Protein AF-A0A950J0L3-F1 (afdb_monomer_lite)

Foldseek 3Di:
DFWDKDKDKDKDKDWAKDWDQDPVRDIDIDTDIDMFMFIKIWTWHDDPQKIKIWMKGWGWDDDDNDIDTDIDIDIDMDGAQDKDFTWKWFADPVRDIDIHDDPDPDDDTDIHTDIDHHHDDD

pLDDT: mean 80.55, std 14.8, range [43.72, 96.62]

Structure (mmCIF, N/CA/C/O backbone):
data_AF-A0A950J0L3-F1
#
_entry.id   AF-A0A950J0L3-F1
#
loop_
_atom_site.group_PDB
_atom_site.id
_atom_site.type_symbol
_atom_site.label_atom_id
_atom_site.label_alt_id
_atom_site.label_comp_id
_atom_site.label_asym_id
_atom_site.label_entity_id
_atom_site.label_seq_id
_atom_site.pdbx_PDB_ins_code
_atom_site.Cartn_x
_atom_site.Cartn_y
_atom_site.Cartn_z
_atom_site.occupancy
_atom_site.B_iso_or_equiv
_atom_site.auth_seq_id
_atom_site.auth_comp_id
_atom_site.auth_asym_id
_atom_site.auth_atom_id
_atom_site.pdbx_PDB_model_num
ATOM 1 N N . LEU A 1 1 ? -7.884 -15.339 17.216 1.00 44.34 1 LEU A N 1
ATOM 2 C CA . LEU A 1 1 ? -6.628 -15.051 16.476 1.00 44.34 1 LEU A CA 1
ATOM 3 C C . LEU A 1 1 ? -6.185 -13.626 16.805 1.00 44.34 1 LEU A C 1
ATOM 5 O O . LEU A 1 1 ? -6.679 -12.687 16.197 1.00 44.34 1 LEU A O 1
ATOM 9 N N . ASP A 1 2 ? -5.304 -13.473 17.794 1.00 49.31 2 ASP A N 1
ATOM 10 C CA . ASP A 1 2 ? -4.727 -12.179 18.180 1.00 49.31 2 ASP A CA 1
ATOM 11 C C . ASP A 1 2 ? -3.616 -11.764 17.202 1.00 49.31 2 ASP A C 1
ATOM 13 O O . ASP A 1 2 ? -2.706 -12.541 16.918 1.00 49.31 2 ASP A O 1
ATOM 17 N N . GLY A 1 3 ? -3.679 -10.536 16.679 1.00 58.97 3 GLY A N 1
ATOM 18 C CA . GLY A 1 3 ? -2.500 -9.834 16.151 1.00 58.97 3 GLY A CA 1
ATOM 19 C C . GLY A 1 3 ? -1.854 -10.364 14.863 1.00 58.97 3 GLY A C 1
ATOM 20 O O . GLY A 1 3 ? -0.678 -10.090 14.626 1.00 58.97 3 GLY A O 1
ATOM 21 N N . ARG A 1 4 ? -2.568 -11.103 14.002 1.00 72.88 4 ARG A N 1
ATOM 22 C CA . ARG A 1 4 ? -2.010 -11.483 12.691 1.00 72.88 4 ARG A CA 1
ATOM 23 C C . ARG A 1 4 ? -1.953 -10.277 11.755 1.00 72.88 4 ARG A C 1
ATOM 25 O O . ARG A 1 4 ? -2.969 -9.639 11.493 1.00 72.88 4 ARG A O 1
ATOM 32 N N . SER A 1 5 ? -0.763 -9.991 11.233 1.00 81.00 5 SER A N 1
ATOM 33 C CA . SER A 1 5 ? -0.592 -9.020 10.157 1.00 81.00 5 SER A CA 1
ATOM 34 C C . SER A 1 5 ? -1.155 -9.560 8.845 1.00 81.00 5 SER A C 1
ATOM 36 O O . SER A 1 5 ? -0.982 -10.740 8.537 1.00 81.00 5 SER A O 1
ATOM 38 N N . GLY A 1 6 ? -1.788 -8.692 8.066 1.00 84.69 6 GLY A N 1
ATOM 39 C CA . GLY A 1 6 ? -2.261 -8.984 6.717 1.00 84.69 6 GLY A CA 1
ATOM 40 C C . GLY A 1 6 ? -1.515 -8.138 5.698 1.00 84.69 6 GLY A C 1
ATOM 41 O O . GLY A 1 6 ? -1.129 -7.008 5.990 1.00 84.69 6 GLY A O 1
ATOM 42 N N . PHE A 1 7 ? -1.310 -8.669 4.500 1.00 87.31 7 PHE A N 1
ATOM 43 C CA . PHE A 1 7 ? -0.778 -7.889 3.393 1.00 87.31 7 PHE A CA 1
ATOM 44 C C . PHE A 1 7 ? -1.393 -8.349 2.078 1.00 87.31 7 PHE A C 1
ATOM 46 O O . PHE A 1 7 ? -1.700 -9.528 1.903 1.00 87.31 7 PHE A O 1
ATOM 53 N N . ILE A 1 8 ? -1.552 -7.409 1.156 1.00 86.50 8 ILE A N 1
ATOM 54 C CA . ILE A 1 8 ? -1.894 -7.675 -0.235 1.00 86.50 8 ILE A CA 1
ATOM 55 C C . ILE A 1 8 ? -1.073 -6.734 -1.101 1.00 86.50 8 ILE A C 1
ATOM 57 O O . ILE A 1 8 ? -1.000 -5.534 -0.840 1.00 86.50 8 ILE A O 1
ATOM 61 N N . GLN A 1 9 ? -0.423 -7.279 -2.119 1.00 90.38 9 GLN A N 1
ATOM 62 C CA . GLN A 1 9 ? 0.340 -6.482 -3.062 1.00 90.38 9 GLN A CA 1
ATOM 63 C C . GLN A 1 9 ? 0.317 -7.115 -4.442 1.00 90.38 9 GLN A C 1
ATOM 65 O O . GLN A 1 9 ? 0.268 -8.335 -4.590 1.00 90.38 9 GLN A O 1
ATOM 70 N N . THR A 1 10 ? 0.392 -6.253 -5.439 1.00 93.44 10 THR A N 1
ATOM 71 C CA . THR A 1 10 ? 0.700 -6.580 -6.821 1.00 93.44 10 THR A CA 1
ATOM 72 C C . THR A 1 10 ? 1.902 -5.749 -7.242 1.00 93.44 10 THR A C 1
ATOM 74 O O . THR A 1 10 ? 2.153 -4.668 -6.703 1.00 93.44 10 THR A O 1
ATOM 77 N N . GLY A 1 11 ? 2.675 -6.245 -8.194 1.00 93.38 11 GLY A N 1
ATOM 78 C CA . GLY A 1 11 ? 3.845 -5.529 -8.657 1.00 93.38 11 GLY A CA 1
ATOM 79 C C . GLY A 1 11 ? 4.308 -6.007 -10.012 1.00 93.38 11 GLY A C 1
ATOM 80 O O . GLY A 1 11 ? 3.982 -7.104 -10.463 1.00 93.38 11 GLY A O 1
ATOM 81 N N . ILE A 1 12 ? 5.085 -5.147 -10.650 1.00 94.25 12 ILE A N 1
ATOM 82 C CA . ILE A 1 12 ? 5.799 -5.466 -11.877 1.00 94.25 12 ILE A CA 1
ATOM 83 C C . ILE A 1 12 ? 7.280 -5.198 -11.655 1.00 94.25 12 ILE A C 1
ATOM 85 O O . ILE A 1 12 ? 7.645 -4.193 -11.043 1.00 94.25 12 ILE A O 1
ATOM 89 N N . SER A 1 13 ? 8.119 -6.085 -12.179 1.00 96.00 13 SER A N 1
ATOM 90 C CA . SER A 1 13 ? 9.570 -5.931 -12.160 1.00 96.00 13 SER A CA 1
ATOM 91 C C . SER A 1 13 ? 10.060 -5.567 -13.556 1.00 96.00 13 SER A C 1
ATOM 93 O O . SER A 1 13 ? 9.627 -6.167 -14.545 1.00 96.00 13 SER A O 1
ATOM 95 N N . LYS A 1 14 ? 10.935 -4.565 -13.660 1.00 94.38 14 LYS A N 1
ATOM 96 C CA . LYS A 1 14 ? 11.547 -4.147 -14.928 1.00 94.38 14 LYS A CA 1
ATOM 97 C C . LYS A 1 14 ? 13.054 -3.942 -14.766 1.00 94.38 14 LYS A C 1
ATOM 99 O O . LYS A 1 14 ? 13.475 -3.344 -13.774 1.00 94.38 14 LYS A O 1
ATOM 104 N N . PRO A 1 15 ? 13.876 -4.360 -15.744 1.00 95.62 15 PRO A N 1
ATOM 105 C CA . PRO A 1 15 ? 15.289 -4.018 -15.757 1.00 95.62 15 PRO A CA 1
ATOM 106 C C . PRO A 1 15 ? 15.453 -2.567 -16.229 1.00 95.62 15 PRO A C 1
ATOM 108 O O . PRO A 1 15 ? 15.055 -2.217 -17.342 1.00 95.62 15 PRO A O 1
ATOM 111 N N . LEU A 1 16 ? 16.046 -1.719 -15.389 1.00 93.50 16 LEU A N 1
ATOM 112 C CA . LEU A 1 16 ? 16.384 -0.339 -15.731 1.00 93.50 16 LEU A CA 1
ATOM 113 C C . LEU A 1 16 ? 17.867 -0.240 -16.113 1.00 93.50 16 LEU A C 1
ATOM 115 O O . LEU A 1 16 ? 18.722 -0.454 -15.244 1.00 93.50 16 LEU A O 1
ATOM 119 N N . PRO A 1 17 ? 18.204 0.045 -17.385 1.00 92.75 17 PRO A N 1
ATOM 120 C CA . PRO A 1 17 ? 19.560 0.365 -17.799 1.00 92.75 17 PRO A CA 1
ATOM 121 C C . PRO A 1 17 ? 20.152 1.550 -17.039 1.00 92.75 17 PRO A C 1
ATOM 123 O O . PRO A 1 17 ? 19.492 2.551 -16.771 1.00 92.75 17 PRO A O 1
ATOM 126 N N . TRP A 1 18 ? 21.447 1.454 -16.775 1.00 93.25 18 TRP A N 1
ATOM 127 C CA . TRP A 1 18 ? 22.277 2.554 -16.312 1.00 93.25 18 TRP A CA 1
ATOM 128 C C . TRP A 1 18 ? 23.562 2.608 -17.134 1.00 93.25 18 TRP A C 1
ATOM 130 O O . TRP A 1 18 ? 24.008 1.612 -17.715 1.00 93.25 18 TRP A O 1
ATOM 140 N N . LEU A 1 19 ? 24.155 3.796 -17.185 1.00 95.19 19 LEU A N 1
ATOM 141 C CA . LEU A 1 19 ? 25.408 4.060 -17.874 1.00 95.19 19 LEU A CA 1
ATOM 142 C C . LEU A 1 19 ? 26.294 4.914 -16.970 1.00 95.19 19 LEU A C 1
ATOM 144 O O . LEU A 1 19 ? 25.818 5.871 -16.364 1.00 95.19 19 LEU A O 1
ATOM 148 N N . LEU A 1 20 ? 27.571 4.555 -16.877 1.00 96.19 20 LEU A N 1
ATOM 149 C CA . LEU A 1 20 ? 28.570 5.272 -16.092 1.00 96.19 20 LEU A CA 1
ATOM 150 C C . LEU A 1 20 ? 29.775 5.597 -16.979 1.00 96.19 20 LEU A C 1
ATOM 152 O O . LEU A 1 20 ? 30.354 4.698 -17.593 1.00 96.19 20 LEU A O 1
ATOM 156 N N . LEU A 1 21 ? 30.154 6.875 -17.031 1.00 96.56 21 LEU A N 1
ATOM 157 C CA . LEU A 1 21 ? 31.424 7.307 -17.615 1.00 96.56 21 LEU A CA 1
ATOM 158 C C . LEU A 1 21 ? 32.533 7.135 -16.579 1.00 96.56 21 LEU A C 1
ATOM 160 O O . LEU A 1 21 ? 32.416 7.628 -15.456 1.00 96.56 21 LEU A O 1
ATOM 164 N N . THR A 1 22 ? 33.611 6.451 -16.953 1.00 94.94 22 THR A N 1
ATOM 165 C CA . THR A 1 22 ? 34.785 6.326 -16.089 1.00 94.94 22 THR A CA 1
ATOM 166 C C . THR A 1 22 ? 35.700 7.542 -16.244 1.00 94.94 22 THR A C 1
ATOM 168 O O . THR A 1 22 ? 35.720 8.165 -17.310 1.00 94.94 22 THR A O 1
ATOM 171 N N . PRO A 1 23 ? 36.518 7.872 -15.229 1.00 94.56 23 PRO A N 1
ATOM 172 C CA . PRO A 1 23 ? 37.478 8.973 -15.330 1.00 94.56 23 PRO A CA 1
ATOM 173 C C . PRO A 1 23 ? 38.484 8.820 -16.484 1.00 94.56 23 PRO A C 1
ATOM 175 O O . PRO A 1 23 ? 39.024 9.810 -16.959 1.00 94.56 23 PRO A O 1
ATOM 178 N N . GLN A 1 24 ? 38.723 7.590 -16.957 1.00 95.50 24 GLN A N 1
ATOM 179 C CA . GLN A 1 24 ? 39.607 7.285 -18.089 1.00 95.50 24 GLN A CA 1
ATOM 180 C C . GLN A 1 24 ? 38.893 7.344 -19.456 1.00 95.50 24 GLN A C 1
ATOM 182 O O . GLN A 1 24 ? 39.482 6.973 -20.467 1.00 95.50 24 GLN A O 1
ATOM 187 N N . GLY A 1 25 ? 37.627 7.776 -19.504 1.00 92.88 25 GLY A N 1
ATOM 188 C CA . GLY A 1 25 ? 36.846 7.896 -20.742 1.00 92.88 25 GLY A CA 1
ATOM 189 C C . GLY A 1 25 ? 36.172 6.602 -21.212 1.00 92.88 25 GLY A C 1
ATOM 190 O O . GLY A 1 25 ? 35.652 6.546 -22.324 1.00 92.88 25 GLY A O 1
ATOM 191 N N . GLY A 1 26 ? 36.158 5.557 -20.382 1.00 96.25 26 GLY A N 1
ATOM 192 C CA . GLY A 1 26 ? 35.433 4.318 -20.656 1.00 96.25 26 GLY A CA 1
ATOM 193 C C . GLY A 1 26 ? 33.933 4.447 -20.383 1.00 96.25 26 GLY A C 1
ATOM 194 O O . GLY A 1 26 ? 33.499 5.274 -19.582 1.00 96.25 26 GLY A O 1
ATOM 195 N N . ILE A 1 27 ? 33.133 3.592 -21.026 1.00 96.62 27 ILE A N 1
ATOM 196 C CA . ILE A 1 27 ? 31.684 3.507 -20.806 1.00 96.62 27 ILE A CA 1
ATOM 197 C C . ILE A 1 27 ? 31.363 2.154 -20.178 1.00 96.62 27 ILE A C 1
ATOM 199 O O . ILE A 1 27 ? 31.524 1.116 -20.823 1.00 96.62 27 ILE A O 1
ATOM 203 N N . LEU A 1 28 ? 30.849 2.172 -18.950 1.00 96.25 28 LEU A N 1
ATOM 204 C CA . LEU A 1 28 ? 30.241 1.005 -18.317 1.00 96.25 28 LEU A CA 1
ATOM 205 C C . LEU A 1 28 ? 28.727 1.070 -18.486 1.00 96.25 28 LEU A C 1
ATOM 207 O O . LEU A 1 28 ? 28.119 2.130 -18.338 1.00 96.25 28 LEU A O 1
ATOM 211 N N . ARG A 1 29 ? 28.116 -0.070 -18.806 1.00 95.81 29 ARG A N 1
ATOM 212 C CA . ARG A 1 29 ? 26.666 -0.205 -18.947 1.00 95.81 29 ARG A CA 1
ATOM 213 C C . ARG A 1 29 ? 26.212 -1.413 -18.154 1.00 95.81 29 ARG A C 1
ATOM 215 O O . ARG A 1 29 ? 26.899 -2.431 -18.131 1.00 95.81 29 ARG A O 1
ATOM 222 N N . GLY A 1 30 ? 25.038 -1.308 -17.566 1.00 95.00 30 GLY A N 1
ATOM 223 C CA . GLY A 1 30 ? 24.390 -2.425 -16.905 1.00 95.00 30 GLY A CA 1
ATOM 224 C C . GLY A 1 30 ? 22.900 -2.185 -16.802 1.00 95.00 30 GLY A C 1
ATOM 225 O O . GLY A 1 30 ? 22.376 -1.205 -17.328 1.00 95.00 30 GLY A O 1
ATOM 226 N N . SER A 1 31 ? 22.216 -3.090 -16.120 1.00 95.56 31 SER A N 1
ATOM 227 C CA . SER A 1 31 ? 20.799 -2.957 -15.813 1.00 95.56 31 SER A CA 1
ATOM 228 C C . SER A 1 31 ? 20.532 -3.474 -14.413 1.00 95.56 31 SER A C 1
ATOM 230 O O . SER A 1 31 ? 21.010 -4.553 -14.068 1.00 95.56 31 SER A O 1
ATOM 232 N N . ASN A 1 32 ? 19.736 -2.738 -13.643 1.00 94.94 32 ASN A N 1
ATOM 233 C CA . ASN A 1 32 ? 19.278 -3.178 -12.331 1.00 94.94 32 ASN A CA 1
ATOM 234 C C . ASN A 1 32 ? 17.785 -3.472 -12.400 1.00 94.94 32 ASN A C 1
ATOM 236 O O . ASN A 1 32 ? 17.018 -2.662 -12.920 1.00 94.94 32 ASN A O 1
ATOM 240 N N . TRP A 1 33 ? 17.374 -4.619 -11.870 1.00 95.06 33 TRP A N 1
ATOM 241 C CA . TRP A 1 33 ? 15.959 -4.908 -11.691 1.00 95.06 33 TRP A CA 1
ATOM 242 C C . TRP A 1 33 ? 15.387 -3.984 -10.627 1.00 95.06 33 TRP A C 1
ATOM 244 O O . TRP A 1 33 ? 15.980 -3.789 -9.568 1.00 95.06 33 TRP A O 1
ATOM 254 N N . GLN A 1 34 ? 14.259 -3.373 -10.958 1.00 94.50 34 GLN A N 1
ATOM 255 C CA . GLN A 1 34 ? 13.515 -2.500 -10.073 1.00 94.50 34 GLN A CA 1
ATOM 256 C C . GLN A 1 34 ? 12.066 -2.958 -10.062 1.00 94.50 34 GLN A C 1
ATOM 258 O O . GLN A 1 34 ? 11.516 -3.317 -11.107 1.00 94.50 34 GLN A O 1
ATOM 263 N N . ASP A 1 35 ? 11.441 -2.858 -8.898 1.00 94.19 35 ASP A N 1
ATOM 264 C CA . ASP A 1 35 ? 10.044 -3.220 -8.709 1.00 94.19 35 ASP A CA 1
ATOM 265 C C . ASP A 1 35 ? 9.194 -1.968 -8.525 1.00 94.19 35 ASP A C 1
ATOM 267 O O . ASP A 1 35 ? 9.560 -1.040 -7.802 1.00 94.19 35 ASP A O 1
ATOM 271 N N . ALA A 1 36 ? 8.037 -1.947 -9.176 1.00 94.12 36 ALA A N 1
ATOM 272 C CA . ALA A 1 36 ? 6.963 -1.016 -8.874 1.00 94.12 36 ALA A CA 1
ATOM 273 C C . ALA A 1 36 ? 5.843 -1.799 -8.189 1.00 94.12 36 ALA A C 1
ATOM 275 O O . ALA A 1 36 ? 5.240 -2.680 -8.805 1.00 94.12 36 ALA A O 1
ATOM 276 N N . ILE A 1 37 ? 5.605 -1.496 -6.911 1.00 92.06 37 ILE A N 1
ATOM 277 C CA . ILE A 1 37 ? 4.679 -2.236 -6.052 1.00 92.06 37 ILE A CA 1
ATOM 278 C C . ILE A 1 37 ? 3.464 -1.371 -5.724 1.00 92.06 37 ILE A C 1
ATOM 280 O O . ILE A 1 37 ? 3.594 -0.232 -5.261 1.00 92.06 37 ILE A O 1
ATOM 284 N N . THR A 1 38 ? 2.283 -1.955 -5.906 1.00 88.62 38 THR A N 1
ATOM 285 C CA . THR A 1 38 ? 1.012 -1.408 -5.438 1.00 88.62 38 THR A CA 1
ATOM 286 C C . THR A 1 38 ? 0.372 -2.371 -4.448 1.00 88.62 38 THR A C 1
ATOM 288 O O . THR A 1 38 ? 0.162 -3.541 -4.757 1.00 88.62 38 THR A O 1
ATOM 291 N N . GLY A 1 39 ? 0.069 -1.908 -3.242 1.00 87.75 39 GLY A N 1
ATOM 292 C CA . GLY A 1 39 ? -0.449 -2.771 -2.189 1.00 87.75 39 GLY A CA 1
ATOM 293 C C . GLY A 1 39 ? -0.479 -2.107 -0.827 1.00 87.75 39 GLY A C 1
ATOM 294 O O . GLY A 1 39 ? -0.127 -0.937 -0.679 1.00 87.75 39 GLY A O 1
ATOM 295 N N . PHE A 1 40 ? -0.882 -2.876 0.178 1.00 86.75 40 PHE A N 1
ATOM 296 C CA . PHE A 1 40 ? -0.880 -2.441 1.563 1.00 86.75 40 PHE A CA 1
ATOM 297 C C . PHE A 1 40 ? -0.571 -3.587 2.532 1.00 86.75 40 PHE A C 1
ATOM 299 O O . PHE A 1 40 ? -0.841 -4.761 2.277 1.00 86.75 40 PHE A O 1
ATOM 306 N N . TYR A 1 41 ? -0.003 -3.210 3.668 1.00 89.19 41 TYR A N 1
ATOM 307 C CA . TYR A 1 41 ? 0.332 -4.033 4.817 1.00 89.19 41 TYR A CA 1
ATOM 308 C C . TYR A 1 41 ? -0.399 -3.480 6.038 1.00 89.19 41 TYR A C 1
ATOM 310 O O . TYR A 1 41 ? -0.481 -2.265 6.218 1.00 89.19 41 TYR A O 1
ATOM 318 N N . VAL A 1 42 ? -0.907 -4.371 6.882 1.00 89.00 42 VAL A N 1
ATOM 319 C CA . VAL A 1 42 ? -1.670 -4.040 8.085 1.00 89.00 42 VAL A CA 1
ATOM 320 C C . VAL A 1 42 ? -1.169 -4.883 9.245 1.00 89.00 42 VAL A C 1
ATOM 322 O O . VAL A 1 42 ? -1.094 -6.108 9.139 1.00 89.00 42 VAL A O 1
ATOM 325 N N . ARG A 1 43 ? -0.896 -4.248 10.383 1.00 91.00 43 ARG A N 1
ATOM 326 C CA . ARG A 1 43 ? -0.569 -4.918 11.643 1.00 91.00 43 ARG A CA 1
ATOM 3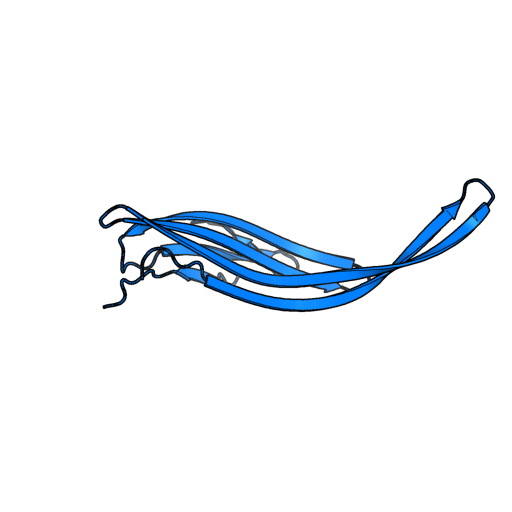27 C C . ARG A 1 43 ? -1.482 -4.417 12.765 1.00 91.00 43 ARG A C 1
ATOM 329 O O . ARG A 1 43 ? -1.228 -3.346 13.316 1.00 91.00 43 ARG A O 1
ATOM 336 N N . PRO A 1 44 ? -2.535 -5.175 13.117 1.00 88.69 44 PRO A N 1
ATOM 337 C CA . PRO A 1 44 ? -3.381 -4.846 14.254 1.00 88.69 44 PRO A CA 1
ATOM 338 C C . PRO A 1 44 ? -2.729 -5.289 15.571 1.00 88.69 44 PRO A C 1
ATOM 340 O O . PRO A 1 44 ? -2.124 -6.358 15.657 1.00 88.69 44 PRO A O 1
ATOM 343 N N . ARG A 1 45 ? -2.907 -4.492 16.623 1.00 88.69 45 ARG A N 1
ATOM 344 C CA . ARG A 1 45 ? -2.556 -4.806 18.010 1.00 88.69 45 ARG A CA 1
ATOM 345 C C . ARG A 1 45 ? -3.760 -4.525 18.896 1.00 88.69 45 ARG A C 1
ATOM 347 O O . ARG A 1 45 ? -4.302 -3.422 18.870 1.00 88.69 45 ARG A O 1
ATOM 354 N N . LEU A 1 46 ? -4.183 -5.522 19.664 1.00 88.00 46 LEU A N 1
ATOM 355 C CA . LEU A 1 46 ? -5.310 -5.389 20.583 1.00 88.00 46 LEU A CA 1
ATOM 356 C C . LEU A 1 46 ? -4.833 -4.910 21.951 1.00 88.00 46 LEU A C 1
ATOM 358 O O . LEU A 1 46 ? -3.790 -5.335 22.442 1.00 88.00 46 LEU A O 1
ATOM 362 N N . SER A 1 47 ? -5.628 -4.038 22.562 1.00 83.50 47 SER A N 1
ATOM 363 C CA . SER A 1 47 ? -5.471 -3.590 23.941 1.00 83.50 47 SER A CA 1
ATOM 364 C C . SER A 1 47 ? -6.859 -3.510 24.578 1.00 83.50 47 SER A C 1
ATOM 366 O O . SER A 1 47 ? -7.588 -2.528 24.416 1.00 83.50 47 SER A O 1
ATOM 368 N N . GLY A 1 48 ? -7.278 -4.599 25.230 1.00 85.06 48 GLY A N 1
ATOM 369 C CA . GLY A 1 48 ? -8.640 -4.742 25.749 1.00 85.06 48 GLY A CA 1
ATOM 370 C C . GLY A 1 48 ? -9.689 -4.658 24.634 1.00 85.06 48 GLY A C 1
ATOM 371 O O . GLY A 1 48 ? -9.732 -5.510 23.752 1.00 85.06 48 GLY A O 1
ATOM 372 N N . THR A 1 49 ? -10.533 -3.622 24.665 1.00 85.75 49 THR A N 1
ATOM 373 C CA . THR A 1 49 ? -11.580 -3.361 23.652 1.00 85.75 49 THR A CA 1
ATOM 374 C C . THR A 1 49 ? -11.122 -2.456 22.506 1.00 85.75 49 THR A C 1
ATOM 376 O O . THR A 1 49 ? -11.889 -2.194 21.573 1.00 85.75 49 THR A O 1
ATOM 379 N N . ARG A 1 50 ? -9.881 -1.961 22.564 1.00 87.19 50 ARG A N 1
ATOM 380 C CA . ARG A 1 50 ? -9.299 -1.092 21.543 1.00 87.19 50 ARG A CA 1
ATOM 381 C C . ARG A 1 50 ? -8.371 -1.862 20.620 1.00 87.19 50 ARG A C 1
ATOM 383 O O . ARG A 1 50 ? -7.750 -2.852 21.007 1.00 87.19 50 ARG A O 1
ATOM 390 N N . VAL A 1 51 ? -8.258 -1.360 19.399 1.00 88.50 51 VAL A N 1
ATOM 391 C CA . VAL A 1 51 ? -7.321 -1.840 18.394 1.00 88.50 51 VAL A CA 1
ATOM 392 C C . VAL A 1 51 ? -6.480 -0.677 17.886 1.00 88.50 51 VAL A C 1
ATOM 394 O O . VAL A 1 51 ? -7.007 0.362 17.496 1.00 88.50 51 VAL A O 1
ATOM 397 N N . ILE A 1 52 ? -5.167 -0.874 17.896 1.00 88.88 52 ILE A N 1
ATOM 398 C CA . ILE A 1 52 ? -4.193 -0.008 17.238 1.00 88.88 52 ILE A CA 1
ATOM 399 C C . ILE A 1 52 ? -3.798 -0.709 15.942 1.00 88.88 52 ILE A C 1
ATOM 401 O O . ILE A 1 52 ? -3.409 -1.875 15.963 1.00 88.88 52 ILE A O 1
ATOM 405 N N . VAL A 1 53 ? -3.918 -0.029 14.811 1.00 87.44 53 VAL A N 1
ATOM 406 C CA . VAL A 1 53 ? -3.644 -0.579 13.485 1.00 87.44 53 VAL A CA 1
ATOM 407 C C . VAL A 1 53 ? -2.529 0.223 12.842 1.00 87.44 53 VAL A C 1
ATOM 409 O O . VAL A 1 53 ? -2.706 1.391 12.510 1.00 87.44 53 VAL A O 1
ATOM 412 N N . GLU A 1 54 ? -1.387 -0.424 12.644 1.00 89.19 54 GLU A N 1
ATOM 413 C CA . GLU A 1 54 ? -0.308 0.110 11.816 1.00 89.19 54 GLU A CA 1
ATOM 414 C C . GLU A 1 54 ? -0.579 -0.280 10.359 1.00 89.19 54 GLU A C 1
ATOM 416 O O . GLU A 1 54 ? -0.809 -1.457 10.066 1.00 89.19 54 GLU A O 1
ATOM 421 N N . LEU A 1 55 ? -0.561 0.689 9.450 1.00 86.31 55 LEU A N 1
ATOM 422 C CA . LEU A 1 55 ? -0.799 0.499 8.024 1.00 86.31 55 LEU A CA 1
ATOM 423 C C . LEU A 1 55 ? 0.352 1.091 7.219 1.00 86.31 55 LEU A C 1
ATOM 425 O O . LEU A 1 55 ? 0.728 2.239 7.430 1.00 86.31 55 LEU A O 1
ATOM 429 N N . ALA A 1 56 ? 0.852 0.331 6.249 1.00 88.06 56 ALA A N 1
ATOM 430 C CA . ALA A 1 56 ? 1.721 0.845 5.201 1.00 88.06 56 ALA A CA 1
ATOM 431 C C . ALA A 1 56 ? 1.096 0.572 3.831 1.00 88.06 56 ALA A C 1
ATOM 433 O O . ALA A 1 56 ? 0.624 -0.533 3.589 1.00 88.06 56 ALA A O 1
ATOM 434 N N . ALA A 1 57 ? 1.093 1.549 2.932 1.00 85.44 57 ALA A N 1
ATOM 435 C CA . ALA A 1 57 ? 0.577 1.417 1.575 1.00 85.44 57 ALA A CA 1
ATOM 436 C C . ALA A 1 57 ? 1.590 1.936 0.553 1.00 85.44 57 ALA A C 1
ATOM 438 O O . ALA A 1 57 ? 2.390 2.827 0.834 1.00 85.44 57 ALA A O 1
ATOM 439 N N . SER A 1 58 ? 1.556 1.370 -0.644 1.00 87.56 58 SER A N 1
ATOM 440 C CA . SER A 1 58 ? 2.376 1.777 -1.779 1.00 87.56 58 SER A CA 1
ATOM 441 C C . SER A 1 58 ? 1.504 1.802 -3.022 1.00 87.56 58 SER A C 1
ATOM 443 O O . SER A 1 58 ? 0.694 0.900 -3.219 1.00 87.56 58 SER A O 1
ATOM 445 N N . GLN A 1 59 ? 1.684 2.810 -3.866 1.00 87.06 59 GLN A N 1
ATOM 446 C CA . GLN A 1 59 ? 1.117 2.872 -5.207 1.00 87.06 59 GLN A CA 1
ATOM 447 C C . GLN A 1 59 ? 2.217 3.363 -6.137 1.00 87.06 59 GLN A C 1
ATOM 449 O O . GLN A 1 59 ? 2.561 4.545 -6.152 1.00 87.06 59 GLN A O 1
ATOM 454 N N . GLN A 1 60 ? 2.831 2.432 -6.859 1.00 90.12 60 GLN A N 1
ATOM 455 C CA . GLN A 1 60 ? 3.971 2.707 -7.723 1.00 90.12 60 GLN A CA 1
ATOM 456 C C . GLN A 1 60 ? 3.739 2.129 -9.109 1.00 90.12 60 GLN A C 1
ATOM 458 O O . GLN A 1 60 ? 3.172 1.049 -9.267 1.00 90.12 60 GLN A O 1
ATOM 463 N N . ALA A 1 61 ? 4.251 2.837 -10.109 1.00 90.94 61 ALA A N 1
ATOM 464 C CA . ALA A 1 61 ? 4.204 2.434 -11.501 1.00 90.94 61 ALA A CA 1
ATOM 465 C C . ALA A 1 61 ? 5.487 2.845 -12.235 1.00 90.94 61 ALA A C 1
ATOM 467 O O . ALA A 1 61 ? 6.226 3.742 -11.816 1.00 90.94 61 ALA A O 1
ATOM 468 N N . PHE A 1 62 ? 5.732 2.193 -13.370 1.00 92.94 62 PHE A N 1
ATOM 469 C CA . PHE A 1 62 ? 6.764 2.607 -14.313 1.00 92.94 62 PHE A CA 1
ATOM 470 C C . PHE A 1 62 ? 6.171 3.484 -15.411 1.00 92.94 62 PHE A C 1
ATOM 472 O O . PHE A 1 62 ? 5.242 3.070 -16.102 1.00 92.94 62 PHE A O 1
ATOM 479 N N . THR A 1 63 ? 6.787 4.637 -15.637 1.00 89.56 63 THR A N 1
ATOM 480 C CA . THR A 1 63 ? 6.562 5.494 -16.801 1.00 89.56 63 THR A CA 1
ATOM 481 C C . THR A 1 63 ? 7.857 5.516 -17.609 1.00 89.56 63 THR A C 1
ATOM 483 O O . THR A 1 63 ? 8.839 6.151 -17.229 1.00 89.56 63 THR A O 1
ATOM 486 N N . GLY A 1 64 ? 7.897 4.742 -18.697 1.00 88.06 64 GLY A N 1
ATOM 487 C CA . GLY A 1 64 ? 9.131 4.512 -19.451 1.00 88.06 64 GLY A CA 1
ATOM 488 C C . GLY A 1 64 ? 10.210 3.838 -18.594 1.00 88.06 64 GLY A C 1
ATOM 489 O O . GLY A 1 64 ? 9.987 2.760 -18.043 1.00 88.06 64 GLY A O 1
ATOM 490 N N . GLN A 1 65 ? 11.367 4.491 -18.495 1.00 87.94 65 GLN A N 1
ATOM 491 C CA . GLN A 1 65 ? 12.527 4.078 -17.692 1.00 87.94 65 GLN A CA 1
ATOM 492 C C . GLN A 1 65 ? 12.469 4.576 -16.241 1.00 87.94 65 GLN A C 1
ATOM 494 O O . GLN A 1 65 ? 13.385 4.325 -15.466 1.00 87.94 65 GLN A O 1
ATOM 499 N N . GLN A 1 66 ? 11.417 5.299 -15.857 1.00 86.81 66 GLN A N 1
ATOM 500 C CA . GLN A 1 66 ? 11.339 5.936 -14.552 1.00 86.81 66 GLN A CA 1
ATOM 501 C C . GLN A 1 66 ? 10.260 5.279 -13.696 1.00 86.81 66 GLN A C 1
ATOM 503 O O 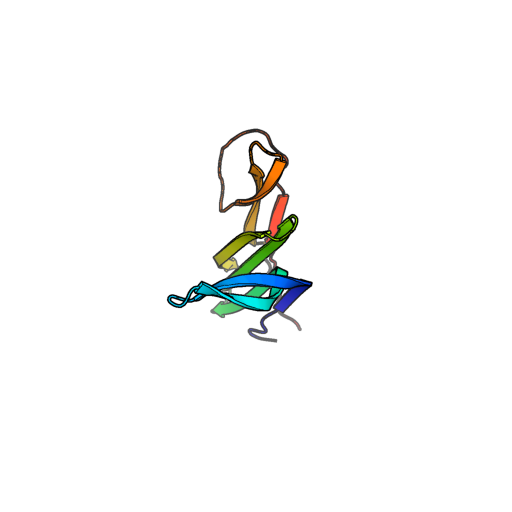. GLN A 1 66 ? 9.132 5.058 -14.137 1.00 86.81 66 GLN A O 1
ATOM 508 N N . ARG A 1 67 ? 10.605 4.970 -12.447 1.00 90.12 67 ARG A N 1
ATOM 509 C CA . ARG A 1 67 ? 9.644 4.539 -11.431 1.00 90.12 67 ARG A CA 1
ATOM 510 C C . ARG A 1 67 ? 9.111 5.768 -10.710 1.00 90.12 67 ARG A C 1
ATOM 512 O O . ARG A 1 67 ? 9.891 6.619 -10.293 1.00 90.12 67 ARG A O 1
ATOM 519 N N . SER A 1 68 ? 7.799 5.855 -10.550 1.00 87.75 68 SER A N 1
ATOM 520 C CA . SER A 1 68 ? 7.148 6.936 -9.809 1.00 87.75 68 SER A CA 1
ATOM 521 C C . SER A 1 68 ? 5.997 6.390 -8.976 1.00 87.75 68 SER A C 1
ATOM 523 O O . SER A 1 68 ? 5.469 5.316 -9.268 1.00 87.75 68 SER A O 1
ATOM 525 N N . GLY A 1 69 ? 5.621 7.106 -7.923 1.00 83.69 69 GLY A N 1
ATOM 526 C CA . GLY A 1 69 ? 4.542 6.685 -7.043 1.00 83.69 69 GLY A CA 1
ATOM 527 C C . GLY A 1 69 ? 4.617 7.315 -5.665 1.00 83.69 69 GLY A C 1
ATOM 528 O O . GLY A 1 69 ? 5.541 8.071 -5.368 1.00 83.69 69 GLY A O 1
ATOM 529 N N . SER A 1 70 ? 3.655 6.951 -4.829 1.00 81.56 70 SER A N 1
ATOM 530 C CA . SER A 1 70 ? 3.551 7.383 -3.439 1.00 81.56 70 SER A CA 1
ATOM 531 C C . SER A 1 70 ? 3.600 6.186 -2.499 1.00 81.56 70 SER A C 1
ATOM 533 O O . SER A 1 70 ? 3.134 5.094 -2.830 1.00 81.56 70 SER A O 1
ATOM 535 N N . GLN A 1 71 ? 4.148 6.403 -1.310 1.00 83.62 71 GLN A N 1
ATOM 536 C CA . GLN A 1 71 ? 4.108 5.451 -0.207 1.00 83.62 71 GLN A CA 1
ATOM 537 C C . GLN A 1 71 ? 3.562 6.155 1.029 1.00 83.62 71 GLN A C 1
ATOM 539 O O . GLN A 1 71 ? 3.757 7.357 1.203 1.00 83.62 71 GLN A O 1
ATOM 544 N N . LEU A 1 72 ? 2.884 5.397 1.878 1.00 80.56 72 LEU A N 1
ATOM 545 C CA . LEU A 1 72 ? 2.263 5.876 3.102 1.00 80.56 72 LEU A CA 1
ATOM 546 C C . LEU A 1 72 ? 2.569 4.900 4.234 1.00 80.56 72 LEU A C 1
ATOM 548 O O . LEU A 1 72 ? 2.530 3.691 4.027 1.00 80.56 72 LEU A O 1
ATOM 552 N N . SER A 1 73 ? 2.819 5.423 5.432 1.00 86.25 73 SER A N 1
ATOM 553 C CA . SER A 1 73 ? 2.820 4.654 6.675 1.00 86.25 73 SER A CA 1
ATOM 554 C C . SER A 1 73 ? 2.089 5.456 7.744 1.00 86.25 73 SER A C 1
ATOM 556 O O . SER A 1 73 ? 2.407 6.623 7.955 1.00 86.25 73 SER A O 1
ATOM 558 N N . THR A 1 74 ? 1.111 4.850 8.407 1.00 82.12 74 THR A N 1
ATOM 559 C CA . THR A 1 74 ? 0.275 5.509 9.414 1.00 82.12 74 THR A CA 1
ATOM 560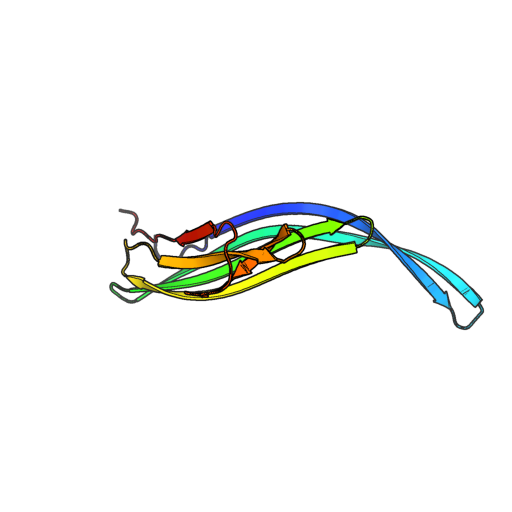 C C . THR A 1 74 ? -0.135 4.535 10.513 1.00 82.12 74 THR A C 1
ATOM 562 O O . THR A 1 74 ? -0.092 3.318 10.330 1.00 82.12 74 THR A O 1
ATOM 565 N N . THR A 1 75 ? -0.557 5.078 11.649 1.00 86.69 75 THR A N 1
ATOM 566 C CA . THR A 1 75 ? -1.104 4.313 12.768 1.00 86.69 75 THR A CA 1
ATOM 567 C C . THR A 1 75 ? -2.438 4.923 13.157 1.00 86.69 75 THR A C 1
ATOM 569 O O . THR A 1 75 ? -2.506 6.113 13.458 1.00 86.69 75 THR A O 1
ATOM 572 N N . V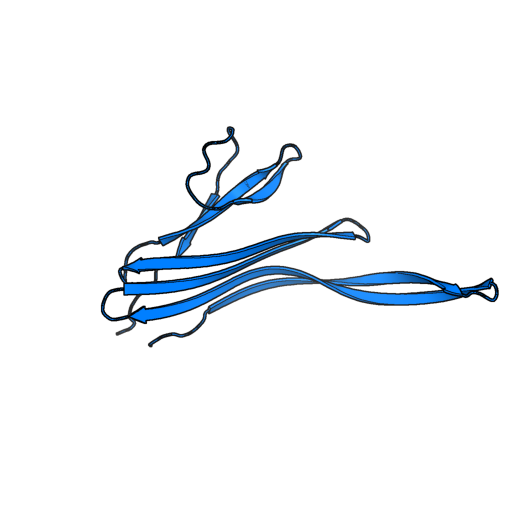AL A 1 76 ? -3.491 4.111 13.170 1.00 86.00 76 VAL A N 1
ATOM 573 C CA . VAL A 1 76 ? -4.829 4.521 13.613 1.00 86.00 76 VAL A CA 1
ATOM 574 C C . VAL A 1 76 ? -5.256 3.720 14.831 1.00 86.00 76 VAL A C 1
ATOM 576 O O . VAL A 1 76 ? -4.851 2.573 15.006 1.00 86.00 76 VAL A O 1
ATOM 579 N N . GLU A 1 77 ? -6.089 4.313 15.675 1.00 87.94 77 GLU A N 1
ATOM 580 C CA . GLU A 1 77 ? -6.657 3.657 16.849 1.00 87.94 77 GLU A CA 1
ATOM 581 C C . GLU A 1 77 ? -8.179 3.748 16.799 1.00 87.94 77 GLU A C 1
ATOM 583 O O . GLU A 1 77 ? -8.744 4.774 16.423 1.00 87.94 77 GLU A O 1
ATOM 588 N N . GLY A 1 78 ? -8.849 2.684 17.227 1.00 89.19 78 GLY A N 1
ATOM 589 C CA . GLY A 1 78 ? -10.273 2.740 17.512 1.00 89.19 78 GLY A CA 1
ATOM 590 C C . GLY A 1 78 ? -10.769 1.494 18.222 1.00 89.19 78 GLY A C 1
ATOM 591 O O . GLY A 1 78 ? -10.009 0.807 18.907 1.00 89.19 78 GLY A O 1
ATOM 592 N N . ARG A 1 79 ? -12.066 1.215 18.110 1.00 90.38 79 ARG A N 1
ATOM 593 C CA . ARG A 1 79 ? -12.691 0.085 18.803 1.00 90.38 79 ARG A CA 1
ATOM 594 C C . ARG A 1 79 ? -12.707 -1.160 17.933 1.00 90.38 79 ARG A C 1
ATOM 596 O O . ARG A 1 79 ? -12.873 -1.097 16.715 1.00 90.38 79 ARG A O 1
ATOM 603 N N . LEU A 1 80 ? -12.573 -2.313 18.581 1.00 87.44 80 LEU A N 1
ATOM 604 C CA . LEU A 1 80 ? -12.734 -3.598 17.914 1.00 87.44 80 LEU A CA 1
ATOM 605 C C . LEU A 1 80 ? -14.141 -3.707 17.308 1.00 87.44 80 LEU A C 1
ATOM 607 O O . LEU A 1 80 ? -15.136 -3.419 17.968 1.00 87.44 80 LEU A O 1
ATOM 611 N N . GLY A 1 81 ? -14.229 -4.146 16.054 1.00 86.62 81 GLY A N 1
ATOM 612 C CA . GLY A 1 81 ? -15.499 -4.313 15.355 1.00 86.62 81 GLY A CA 1
ATOM 613 C C . GLY A 1 81 ? -16.075 -3.036 14.739 1.00 86.62 81 GLY A C 1
ATOM 614 O O . GLY A 1 81 ? -17.075 -3.151 14.027 1.00 86.62 81 GLY A O 1
ATOM 615 N N . GLU A 1 82 ? -15.455 -1.871 14.923 1.00 88.50 82 GLU A N 1
ATOM 616 C CA . GLU A 1 82 ? -15.811 -0.635 14.217 1.00 88.50 82 GLU A CA 1
ATOM 617 C C . GLU A 1 82 ? -14.982 -0.472 12.931 1.00 88.50 82 GLU A C 1
ATOM 619 O O . GLU A 1 82 ? -13.899 -1.045 12.780 1.00 88.50 82 GLU A O 1
ATOM 624 N N . TRP A 1 83 ? -15.525 0.277 11.972 1.00 88.12 83 TRP A N 1
ATOM 625 C CA . TRP A 1 83 ? -14.772 0.711 10.797 1.00 88.12 83 TRP A CA 1
ATOM 626 C C . TRP A 1 83 ? -13.879 1.889 11.176 1.00 88.12 83 TRP A C 1
ATOM 628 O O . TRP A 1 83 ? -14.345 2.834 11.806 1.00 88.12 83 TRP A O 1
ATOM 638 N N . LEU A 1 84 ? -12.619 1.832 10.760 1.00 82.62 84 LEU A N 1
ATOM 639 C CA . LEU A 1 84 ? -11.631 2.887 10.947 1.00 82.62 84 LEU A CA 1
ATOM 640 C C . LEU A 1 84 ? -11.244 3.442 9.579 1.00 82.62 84 LEU A C 1
ATOM 642 O O . LEU A 1 84 ? -10.852 2.675 8.695 1.00 82.62 84 LEU A O 1
ATOM 646 N N . ASP A 1 85 ? -11.341 4.757 9.415 1.00 78.12 85 ASP A N 1
ATOM 647 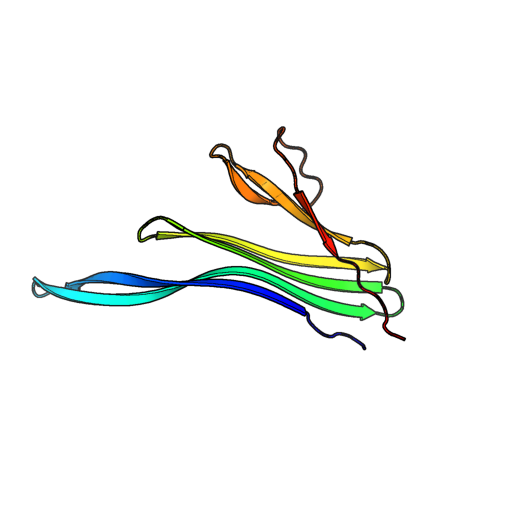C CA . ASP A 1 85 ? -10.804 5.454 8.248 1.00 78.12 85 ASP A CA 1
ATOM 648 C C . ASP A 1 85 ? -9.287 5.575 8.412 1.00 78.12 85 ASP A C 1
ATOM 650 O O . ASP A 1 85 ? -8.802 6.044 9.443 1.00 78.12 85 ASP A O 1
ATOM 654 N N . VAL A 1 86 ? -8.528 5.108 7.419 1.00 72.62 86 VAL A N 1
ATOM 655 C CA . VAL A 1 86 ? -7.064 4.961 7.548 1.00 72.62 86 VAL A CA 1
ATOM 656 C C . VAL A 1 86 ? -6.312 5.822 6.542 1.00 72.62 86 VAL A C 1
ATOM 658 O O . VAL A 1 86 ? -5.240 6.342 6.844 1.00 72.62 86 VAL A O 1
ATOM 661 N N . ALA A 1 87 ? -6.887 5.995 5.355 1.00 67.44 87 ALA A N 1
ATOM 662 C CA . ALA A 1 87 ? -6.381 6.864 4.304 1.00 67.44 87 ALA A CA 1
ATOM 663 C C . ALA A 1 87 ? -7.528 7.246 3.361 1.00 67.44 87 ALA A C 1
ATOM 665 O O . ALA A 1 87 ? -8.527 6.532 3.266 1.00 67.44 87 ALA A O 1
ATOM 666 N N . SER A 1 88 ? -7.372 8.335 2.625 1.00 65.50 88 SER A N 1
ATOM 667 C CA . SER A 1 88 ? -8.139 8.614 1.413 1.00 65.50 88 SER A CA 1
ATOM 668 C C . SER A 1 88 ? -7.195 8.644 0.212 1.00 65.50 88 SER A C 1
ATOM 670 O O . SER A 1 88 ? -5.981 8.686 0.372 1.00 65.50 88 SER A O 1
ATOM 672 N N . THR A 1 89 ? -7.713 8.563 -1.003 1.00 63.03 89 THR A N 1
ATOM 673 C CA . THR A 1 89 ? -6.973 8.871 -2.224 1.00 63.03 89 THR A CA 1
ATOM 674 C C . THR A 1 89 ? -7.663 10.042 -2.909 1.00 63.03 89 THR A C 1
ATOM 676 O O . THR A 1 89 ? -8.892 10.107 -2.950 1.00 63.03 89 THR A O 1
ATOM 679 N N . GLY A 1 90 ? -6.880 11.003 -3.387 1.00 63.56 90 GLY A N 1
ATOM 680 C CA . GLY A 1 90 ? -7.332 12.104 -4.235 1.00 63.56 90 GLY A CA 1
ATOM 681 C C . GLY A 1 90 ? -6.590 12.084 -5.566 1.00 63.56 90 GLY A C 1
ATOM 682 O O . GLY A 1 90 ? -5.667 11.293 -5.744 1.00 63.56 90 GLY A O 1
ATOM 683 N N . GLN A 1 91 ? -6.975 12.940 -6.507 1.00 61.94 91 GLN A N 1
ATOM 684 C CA . GLN A 1 91 ? -6.211 13.141 -7.741 1.00 61.94 91 GLN A CA 1
ATOM 685 C C . GLN A 1 91 ? -5.492 14.484 -7.682 1.00 61.94 91 GLN A C 1
ATOM 687 O O . GLN A 1 91 ? -6.071 15.470 -7.222 1.00 61.94 91 GLN A O 1
ATOM 692 N N . ASP A 1 92 ? -4.243 14.516 -8.139 1.00 64.56 92 ASP A N 1
ATOM 693 C CA . ASP A 1 92 ? -3.533 15.772 -8.374 1.00 64.56 92 ASP A CA 1
ATOM 694 C C . ASP A 1 92 ? -4.044 16.481 -9.645 1.00 64.56 92 ASP A C 1
ATOM 696 O O . ASP A 1 92 ? -4.874 15.956 -10.391 1.00 64.56 92 ASP A O 1
ATOM 700 N N . GLU A 1 93 ? -3.547 17.692 -9.911 1.00 57.34 93 GLU A N 1
ATOM 701 C CA . GLU A 1 93 ? -3.941 18.516 -11.068 1.00 57.34 93 GLU A CA 1
ATOM 702 C C . GLU A 1 93 ? -3.676 17.840 -12.430 1.00 57.34 93 GLU A C 1
ATOM 704 O O . GLU A 1 93 ? -4.205 18.271 -13.453 1.00 57.34 93 GLU A O 1
ATOM 709 N N . GLN A 1 94 ? -2.872 16.773 -12.454 1.00 64.31 94 GLN A N 1
ATOM 710 C CA . GLN A 1 94 ? -2.518 15.999 -13.644 1.00 64.31 94 GLN A CA 1
ATOM 711 C C . GLN A 1 94 ? -3.319 14.689 -13.745 1.00 64.31 94 GLN A C 1
ATOM 713 O O . GLN A 1 94 ? -3.074 13.884 -14.645 1.00 64.31 94 GLN A O 1
ATOM 718 N N . GLY A 1 95 ? -4.279 14.467 -12.840 1.00 62.09 95 GLY A N 1
ATOM 719 C CA . GLY A 1 95 ? -5.128 13.279 -12.804 1.00 62.09 95 GLY A CA 1
ATOM 720 C C . GLY A 1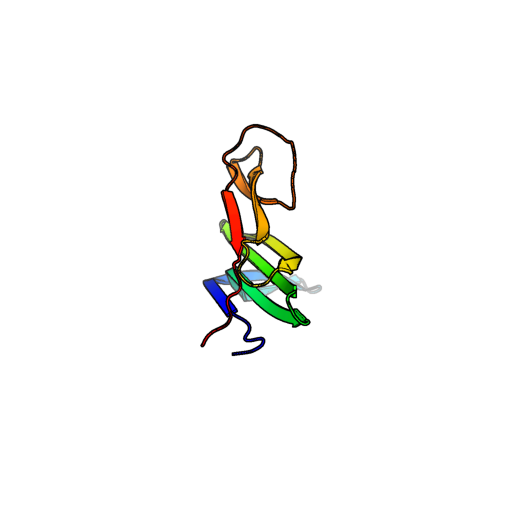 95 ? -4.446 12.038 -12.223 1.00 62.09 95 GLY A C 1
ATOM 721 O O . GLY A 1 95 ? -4.967 10.935 -12.389 1.00 62.09 95 GLY A O 1
ATOM 722 N N . ARG A 1 96 ? -3.290 12.168 -11.555 1.00 64.44 96 ARG A N 1
ATOM 723 C CA . ARG A 1 96 ? -2.639 11.036 -10.878 1.00 64.44 96 ARG A CA 1
ATOM 724 C C . ARG A 1 96 ? -3.256 10.825 -9.502 1.00 64.44 96 ARG A C 1
ATOM 726 O O . ARG A 1 96 ? -3.331 11.745 -8.690 1.00 64.44 96 ARG A O 1
ATOM 733 N N . GLU A 1 97 ? -3.648 9.586 -9.224 1.00 64.19 97 GLU A N 1
ATOM 734 C CA . GLU A 1 97 ? -4.098 9.175 -7.893 1.00 64.19 97 GLU A CA 1
ATOM 735 C C . GLU A 1 97 ? -2.955 9.305 -6.871 1.00 64.19 97 GLU A C 1
ATOM 737 O O . GLU A 1 97 ? -1.833 8.854 -7.106 1.00 64.19 97 GLU A O 1
ATOM 742 N N . THR A 1 98 ? -3.249 9.945 -5.741 1.00 64.19 98 THR A N 1
ATOM 743 C CA . THR A 1 98 ? -2.337 10.208 -4.623 1.00 64.19 98 THR A CA 1
ATOM 744 C C . THR A 1 98 ? -3.025 9.852 -3.308 1.00 64.19 98 THR A C 1
ATOM 746 O O . THR A 1 98 ? -4.187 10.189 -3.099 1.00 64.19 98 THR A O 1
ATOM 749 N N . LEU A 1 99 ? -2.311 9.194 -2.393 1.00 64.62 99 LEU A N 1
ATOM 750 C CA . LEU A 1 99 ? -2.789 8.885 -1.038 1.00 64.62 99 LEU A CA 1
ATOM 751 C C . LEU A 1 99 ? -2.776 10.139 -0.134 1.00 64.62 99 LEU A C 1
ATOM 753 O O . LEU A 1 99 ? -1.764 10.828 -0.034 1.00 64.62 99 LEU A O 1
ATOM 757 N N . LEU A 1 100 ? -3.890 10.403 0.550 1.00 63.66 100 LEU A N 1
ATOM 758 C CA . LEU A 1 100 ? -4.180 11.539 1.432 1.00 63.66 100 LEU A CA 1
ATOM 759 C C . LEU A 1 100 ? -4.576 11.053 2.848 1.00 63.66 100 LEU A C 1
ATOM 761 O O . LEU A 1 100 ? -5.032 9.922 3.029 1.00 63.66 100 LEU A O 1
ATOM 765 N N . ILE A 1 101 ? -4.399 11.900 3.872 1.00 57.31 101 ILE A N 1
ATOM 766 C CA . ILE A 1 101 ? -4.632 11.558 5.292 1.00 57.31 101 ILE A CA 1
ATOM 767 C C . ILE A 1 101 ? -5.673 12.511 5.908 1.00 57.31 101 ILE A C 1
ATOM 769 O O . ILE A 1 101 ? -5.490 13.725 5.875 1.00 57.31 101 ILE A O 1
ATOM 773 N N . GLY A 1 102 ? -6.722 11.969 6.539 1.00 59.38 102 GLY A N 1
ATOM 774 C CA . GLY A 1 102 ? -7.702 12.732 7.332 1.00 59.38 102 GLY A CA 1
ATOM 775 C C . GLY A 1 102 ? -8.730 13.549 6.528 1.00 59.38 102 GLY A C 1
ATOM 776 O O . GLY A 1 102 ? -8.872 13.389 5.316 1.00 59.38 102 GLY A O 1
ATOM 777 N N . HIS A 1 103 ? -9.478 14.424 7.218 1.00 44.56 103 HIS A N 1
ATOM 778 C CA . HIS A 1 103 ? -10.448 15.356 6.618 1.00 44.56 103 HIS A CA 1
ATOM 779 C C . HIS A 1 103 ? -9.733 16.509 5.891 1.00 44.56 103 HIS A C 1
ATOM 781 O O . HIS A 1 103 ? -9.739 17.649 6.352 1.00 44.56 103 HIS A O 1
ATOM 787 N N . ALA A 1 104 ? -9.086 16.232 4.763 1.00 45.00 104 ALA A N 1
ATOM 788 C CA . ALA A 1 104 ? -8.546 17.280 3.907 1.00 45.00 104 ALA A CA 1
ATOM 789 C C . ALA A 1 104 ? -9.695 17.931 3.114 1.00 45.00 104 ALA A C 1
ATOM 791 O O . ALA A 1 104 ? -10.251 17.333 2.196 1.00 45.00 104 ALA A O 1
ATOM 792 N N . GLN A 1 105 ? -10.084 19.153 3.489 1.00 46.66 105 GLN A N 1
ATOM 793 C CA . GLN A 1 105 ? -10.972 19.989 2.677 1.00 46.66 105 GLN A CA 1
ATOM 794 C C . GLN A 1 105 ? -10.131 20.644 1.578 1.00 46.66 105 GLN A C 1
ATOM 796 O O . GLN A 1 105 ? -9.422 21.613 1.834 1.00 46.66 105 GLN A O 1
ATOM 801 N N . GLY A 1 106 ? -10.173 20.096 0.364 1.00 46.03 106 GLY A N 1
ATOM 802 C CA . GLY A 1 106 ? -9.403 20.638 -0.751 1.00 46.03 106 GLY A CA 1
ATOM 803 C C . GLY A 1 106 ? -9.781 20.042 -2.101 1.00 46.03 106 GLY A C 1
ATOM 804 O O . GLY A 1 106 ? -9.290 18.981 -2.453 1.00 46.03 106 GLY A O 1
ATOM 805 N N . SER A 1 107 ? -10.611 20.801 -2.825 1.00 43.72 107 SER A N 1
ATOM 806 C CA . SER A 1 107 ? -11.004 20.718 -4.241 1.00 43.72 107 SER A CA 1
ATOM 807 C C . SER A 1 107 ? -11.607 19.410 -4.774 1.00 43.72 107 SER A C 1
ATOM 809 O O . SER A 1 107 ? -11.246 18.291 -4.439 1.00 43.72 107 SER A O 1
ATOM 811 N N . GLN A 1 108 ? -12.603 19.594 -5.628 1.00 46.75 108 GLN A N 1
ATOM 812 C CA . GLN A 1 108 ? -13.590 18.626 -6.076 1.00 46.75 108 GLN A CA 1
ATOM 813 C C . GLN A 1 108 ? -12.960 17.600 -7.036 1.00 46.75 108 GLN A C 1
ATOM 815 O O . GLN A 1 108 ? -12.971 17.781 -8.248 1.00 46.75 108 GLN A O 1
ATOM 820 N N . SER A 1 109 ? -12.403 16.517 -6.490 1.00 52.59 109 SER A N 1
ATOM 821 C CA . SER A 1 109 ? -11.990 15.326 -7.240 1.00 52.59 109 SER A CA 1
ATOM 822 C C . SER A 1 109 ? -12.349 14.055 -6.468 1.00 52.59 109 SER A C 1
ATOM 824 O O . SER A 1 109 ? -12.406 14.054 -5.236 1.00 52.59 109 SER A O 1
ATOM 826 N N . SER A 1 110 ? -12.670 12.988 -7.204 1.00 52.69 110 SER A N 1
ATOM 827 C CA . SER A 1 110 ? -13.243 11.734 -6.704 1.00 52.69 110 SER A CA 1
ATOM 828 C C . SER A 1 110 ? -12.407 11.145 -5.563 1.00 52.69 110 SER A C 1
ATOM 830 O O . SER A 1 110 ? -11.399 10.487 -5.798 1.00 52.69 110 SER A O 1
ATOM 832 N N . THR A 1 111 ? -12.836 11.373 -4.321 1.00 57.19 111 THR A N 1
ATOM 833 C CA . THR A 1 111 ? -12.135 10.894 -3.128 1.00 57.19 111 THR A CA 1
ATOM 834 C C . THR A 1 111 ? -12.523 9.442 -2.866 1.00 57.19 111 THR A C 1
ATOM 836 O O . THR A 1 111 ? -13.690 9.163 -2.589 1.00 57.19 111 THR A O 1
ATOM 839 N N . GLN A 1 112 ? -11.576 8.506 -2.948 1.00 61.25 112 GLN A N 1
ATOM 840 C CA . GLN A 1 112 ? -11.814 7.131 -2.493 1.00 61.25 112 GLN A CA 1
ATOM 841 C C . GLN A 1 112 ? -11.298 6.998 -1.058 1.00 61.25 112 GLN A C 1
ATOM 843 O O . GLN A 1 112 ? -10.181 7.403 -0.760 1.00 61.25 112 GLN A O 1
ATOM 848 N N . THR A 1 113 ? -12.092 6.439 -0.147 1.00 66.50 113 THR A N 1
ATOM 849 C CA . THR A 1 113 ? -11.677 6.252 1.255 1.00 66.50 113 THR A CA 1
ATOM 850 C C . THR A 1 113 ? -11.293 4.800 1.504 1.00 66.50 113 THR A C 1
ATOM 852 O O . THR A 1 113 ? -12.074 3.885 1.239 1.00 66.50 113 THR A O 1
ATOM 855 N N . VAL A 1 114 ? -10.107 4.585 2.068 1.00 73.44 114 VAL A N 1
ATOM 856 C CA . VAL A 1 114 ? -9.639 3.283 2.542 1.00 73.44 114 VAL A CA 1
ATOM 857 C C . VAL A 1 114 ? -10.051 3.112 3.999 1.00 73.44 114 VAL A C 1
ATOM 859 O O . VAL A 1 114 ? -9.662 3.889 4.875 1.00 73.44 114 VAL A O 1
ATOM 862 N N . ARG A 1 115 ? -10.830 2.058 4.254 1.00 78.62 115 ARG A N 1
ATOM 863 C CA . ARG A 1 115 ? -11.355 1.730 5.581 1.00 78.62 115 ARG A CA 1
ATOM 864 C C . ARG A 1 115 ? -10.970 0.324 5.981 1.00 78.62 115 ARG A C 1
ATOM 866 O O . ARG A 1 115 ? -10.993 -0.587 5.156 1.00 78.62 115 ARG A O 1
ATOM 873 N N . ILE A 1 116 ? -10.668 0.143 7.258 1.00 79.38 116 ILE A N 1
ATOM 874 C CA . ILE A 1 116 ? -10.306 -1.155 7.823 1.00 79.38 116 ILE A CA 1
ATOM 875 C C . ILE A 1 116 ? -11.229 -1.466 8.988 1.00 79.38 116 ILE A C 1
ATOM 877 O O . ILE A 1 116 ? -11.538 -0.601 9.802 1.00 79.38 116 ILE A O 1
ATOM 881 N N . ARG A 1 117 ? -11.657 -2.725 9.073 1.00 83.12 117 ARG A N 1
ATOM 882 C CA . ARG A 1 117 ? -12.380 -3.262 10.220 1.00 83.12 117 ARG A CA 1
ATOM 883 C C . ARG A 1 117 ? -11.624 -4.457 10.755 1.00 83.12 117 ARG A C 1
ATOM 885 O O . ARG A 1 117 ? -11.362 -5.407 10.022 1.00 83.12 117 ARG A O 1
ATOM 892 N N . VAL A 1 118 ? -11.309 -4.416 12.041 1.00 82.44 118 VAL A N 1
ATOM 893 C CA . VAL A 1 118 ? -10.711 -5.551 12.743 1.00 82.44 118 VAL A CA 1
ATOM 894 C C . VAL A 1 118 ? -11.812 -6.266 13.510 1.00 82.44 118 VAL A C 1
ATOM 896 O O . VAL A 1 118 ? -12.606 -5.626 14.200 1.00 82.44 118 VAL A O 1
ATOM 899 N N . GLN A 1 119 ? -11.881 -7.588 13.370 1.00 83.81 119 GLN A N 1
ATOM 900 C CA . GLN A 1 119 ? -12.874 -8.429 14.035 1.00 83.81 119 GLN A CA 1
ATOM 901 C C . GLN A 1 119 ? -12.175 -9.524 14.840 1.00 83.81 119 GLN A C 1
ATOM 903 O O . GLN A 1 119 ? -11.149 -10.054 14.414 1.00 83.81 119 GLN A O 1
ATOM 908 N N . ALA A 1 120 ? -12.744 -9.868 15.997 1.00 77.12 120 ALA A N 1
ATOM 909 C CA . ALA A 1 120 ? -12.365 -11.086 16.698 1.00 77.12 120 ALA A CA 1
ATOM 910 C C . ALA A 1 120 ? -12.908 -12.297 15.932 1.00 77.12 120 ALA A C 1
ATOM 912 O O . ALA A 1 120 ? -14.053 -12.290 15.480 1.00 77.12 120 ALA A O 1
ATOM 913 N N . GLN A 1 121 ? -12.078 -13.327 15.797 1.00 70.75 121 GLN A N 1
ATOM 914 C CA . GLN A 1 121 ? -12.503 -14.616 15.264 1.00 70.75 121 GLN A CA 1
ATOM 915 C C . GLN A 1 121 ? -12.948 -15.514 16.433 1.00 70.75 121 GLN A C 1
ATOM 917 O O . GLN A 1 121 ? -12.206 -15.545 17.421 1.00 70.75 121 GLN A O 1
ATOM 922 N N . PRO A 1 122 ? -14.116 -16.182 16.339 1.00 65.69 122 PRO A N 1
ATOM 923 C CA . PRO A 1 122 ? -14.613 -17.104 17.363 1.00 65.69 122 PRO A CA 1
ATOM 924 C C . PRO A 1 122 ? -13.724 -18.340 17.536 1.00 65.69 122 PRO A C 1
ATOM 926 O O . PRO A 1 122 ? -12.975 -18.682 16.587 1.00 65.69 122 PRO A O 1
#

Sequence (122 aa):
LDGRSGFIQTGISKPLPWLLLTPQGGILRGSNWQDAITGFYVRPRLSGTRVIVELAASQQAFTGQQRSGSQLSTTVEGRLGEWLDVASTGQDEQGRETLLIGHAQGSQSSTQTVRIRVQAQP

Secondary structure (DSSP, 8-state):
--S--EEEEEEEEEEEEEEEE-TTS-EEEEEEEEEEEEEEEEEEEEETTEEEEEEEEEEEEEETTEEEEEEEEEEEEEETTSEEEEEEEEE-TTS-EEEE-S-----SS--EEEEEE-----

Radius of gyration: 19.85 Å; chains: 1; bounding box: 55×38×47 Å